Protein AF-A0A2N3AV73-F1 (afdb_monomer)

Solvent-accessible surface area (backbone atoms only — not comparable to full-atom values): 4488 Å² total; per-residue (Å²): 132,85,79,88,66,80,47,74,66,53,54,49,50,18,52,50,44,33,56,74,75,31,60,67,59,44,56,56,42,66,76,44,57,73,89,54,32,57,61,51,25,47,53,49,38,51,53,49,53,53,48,51,56,59,62,70,58,51,58,64,60,57,47,51,52,51,53,50,56,53,49,49,72,74,65,72,128

Secondary structure (DSSP, 8-state):
----PPPHHHHHHHHHHHHHH-HHHHHHHTTS-HHHHHHHHHHHHHHHHHHHHHHHT-HHHHHHHHHHHHHHHHH--

Mean predicted aligned error: 11.32 Å

Radius of gyration: 20.15 Å; Cα contacts (8 Å, |Δi|>4): 27; chains: 1; bounding box: 36×23×67 Å

Structure (mmCIF, N/CA/C/O backbone):
data_AF-A0A2N3AV73-F1
#
_entry.id   AF-A0A2N3AV73-F1
#
loop_
_atom_site.group_PDB
_atom_site.id
_atom_site.type_symbol
_atom_site.label_atom_id
_atom_site.label_alt_id
_atom_site.label_comp_id
_atom_site.label_asym_id
_atom_site.label_entity_id
_atom_site.label_seq_id
_atom_site.pdbx_PDB_ins_code
_atom_site.Cartn_x
_atom_site.Cartn_y
_atom_site.Cartn_z
_atom_site.occupancy
_atom_site.B_iso_or_equiv
_atom_site.auth_seq_id
_atom_site.auth_comp_id
_atom_site.auth_asym_id
_atom_site.auth_atom_id
_atom_site.pdbx_PDB_model_num
ATOM 1 N N . MET A 1 1 ? -10.162 8.663 -26.734 1.00 40.97 1 MET A N 1
ATOM 2 C CA . MET A 1 1 ? -10.524 8.239 -25.367 1.00 40.97 1 MET A CA 1
ATOM 3 C C . MET A 1 1 ? -9.228 8.280 -24.575 1.00 40.97 1 MET A C 1
ATOM 5 O O . MET A 1 1 ? -8.406 7.401 -24.762 1.00 40.97 1 MET A O 1
ATOM 9 N N . SER A 1 2 ? -8.946 9.388 -23.883 1.00 47.00 2 SER A N 1
ATOM 10 C CA . SER A 1 2 ? -7.673 9.553 -23.168 1.00 47.00 2 SER A CA 1
ATOM 11 C C . SER A 1 2 ? -7.691 8.618 -21.964 1.00 47.00 2 SER A C 1
ATOM 13 O O . SER A 1 2 ? -8.512 8.809 -21.070 1.00 47.00 2 SER A O 1
ATOM 15 N N . GLU A 1 3 ? -6.860 7.580 -21.969 1.00 55.69 3 GLU A N 1
ATOM 16 C CA . GLU A 1 3 ? -6.687 6.704 -20.811 1.00 55.69 3 GLU A CA 1
ATOM 17 C C . GLU A 1 3 ? -6.185 7.545 -19.628 1.00 55.69 3 GLU A C 1
ATOM 19 O O . GLU A 1 3 ? -5.147 8.205 -19.721 1.00 55.69 3 GLU A O 1
ATOM 24 N N . LEU A 1 4 ? -6.937 7.558 -18.523 1.00 64.19 4 LEU A N 1
ATOM 25 C CA . LEU A 1 4 ? -6.452 8.062 -17.238 1.00 64.19 4 LEU A CA 1
ATOM 26 C C . LEU A 1 4 ? -5.412 7.063 -16.713 1.00 64.19 4 LEU A C 1
ATOM 28 O O . LEU A 1 4 ? -5.724 6.162 -15.9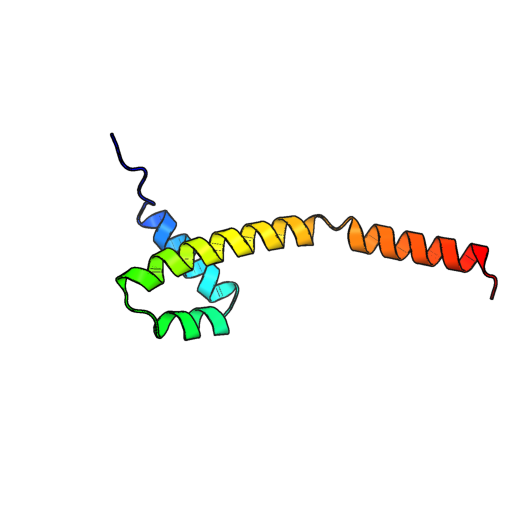36 1.00 64.19 4 LEU A O 1
ATOM 32 N N . HIS A 1 5 ? -4.176 7.187 -17.178 1.00 70.12 5 HIS A N 1
ATOM 33 C CA . HIS A 1 5 ? -3.053 6.468 -16.596 1.00 70.12 5 HIS A CA 1
ATOM 34 C C . HIS A 1 5 ? -2.504 7.243 -15.400 1.00 70.12 5 HIS A C 1
ATOM 36 O O . HIS A 1 5 ? -2.348 8.463 -15.461 1.00 70.12 5 HIS A O 1
ATOM 42 N N . ALA A 1 6 ? -2.210 6.521 -14.317 1.00 76.88 6 ALA A N 1
ATOM 43 C CA . ALA A 1 6 ? -1.539 7.082 -13.151 1.00 76.88 6 ALA A CA 1
ATOM 44 C C . ALA A 1 6 ? -0.207 7.715 -13.579 1.00 76.88 6 ALA A C 1
ATOM 46 O O . ALA A 1 6 ? 0.565 7.094 -14.316 1.00 76.88 6 ALA A O 1
ATOM 47 N N . SER A 1 7 ? 0.056 8.940 -13.124 1.00 87.31 7 SER A N 1
ATOM 48 C CA . SER A 1 7 ? 1.308 9.625 -13.433 1.00 87.31 7 SER A CA 1
ATOM 49 C C . SER A 1 7 ? 2.496 8.909 -12.783 1.00 87.31 7 SER A C 1
ATOM 51 O O . SER A 1 7 ? 2.345 8.122 -11.843 1.00 87.31 7 SER A O 1
ATOM 53 N N . ASP A 1 8 ? 3.713 9.204 -13.236 1.00 86.44 8 ASP A N 1
ATOM 54 C CA . ASP A 1 8 ? 4.918 8.665 -12.594 1.00 86.44 8 ASP A CA 1
ATOM 55 C C . ASP A 1 8 ? 5.039 9.099 -11.127 1.00 86.44 8 ASP A C 1
ATOM 57 O O . ASP A 1 8 ? 5.529 8.334 -10.292 1.00 86.44 8 ASP A O 1
ATOM 61 N N . ALA A 1 9 ? 4.524 10.286 -10.791 1.00 87.25 9 ALA A N 1
ATOM 62 C CA . ALA A 1 9 ? 4.433 10.752 -9.413 1.00 87.25 9 ALA A CA 1
ATOM 63 C C . ALA A 1 9 ? 3.478 9.877 -8.582 1.00 87.25 9 ALA A C 1
ATOM 65 O O . ALA A 1 9 ? 3.829 9.482 -7.469 1.00 87.25 9 ALA A O 1
ATOM 66 N N . ASP A 1 10 ? 2.324 9.493 -9.137 1.00 85.50 10 ASP A N 1
ATOM 67 C CA . ASP A 1 10 ?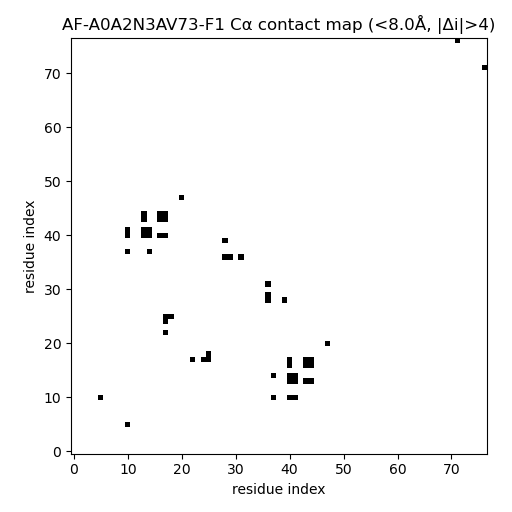 1.359 8.613 -8.462 1.00 85.50 10 ASP A CA 1
ATOM 68 C C . ASP A 1 10 ? 1.940 7.210 -8.238 1.00 85.50 10 ASP A C 1
ATOM 70 O O . ASP A 1 10 ? 1.807 6.627 -7.158 1.00 85.50 10 ASP A O 1
ATOM 74 N N . ARG A 1 11 ? 2.653 6.672 -9.236 1.00 86.69 11 ARG A N 1
ATOM 75 C CA . ARG A 1 11 ? 3.340 5.371 -9.140 1.00 86.69 11 ARG A CA 1
ATOM 76 C C . ARG A 1 11 ? 4.436 5.399 -8.075 1.00 86.69 11 ARG A C 1
ATOM 78 O O . ARG A 1 11 ? 4.550 4.459 -7.281 1.00 86.69 11 ARG A O 1
ATOM 85 N N . ALA A 1 12 ? 5.212 6.482 -8.015 1.00 88.75 12 ALA A N 1
ATOM 86 C CA . ALA A 1 12 ? 6.225 6.685 -6.984 1.00 88.75 12 ALA A CA 1
ATOM 87 C C . ALA A 1 12 ? 5.597 6.789 -5.585 1.00 88.75 12 ALA A C 1
ATOM 89 O O . ALA A 1 12 ? 6.062 6.122 -4.660 1.00 88.75 12 ALA A O 1
ATOM 90 N N . ALA A 1 13 ? 4.500 7.536 -5.440 1.00 88.25 13 ALA A N 1
ATOM 91 C CA . ALA A 1 13 ? 3.770 7.649 -4.181 1.00 88.25 13 ALA A CA 1
ATOM 92 C C . ALA A 1 13 ? 3.253 6.283 -3.697 1.00 88.25 13 ALA A C 1
ATOM 94 O O . ALA A 1 13 ? 3.481 5.912 -2.545 1.00 88.25 13 ALA A O 1
ATOM 95 N N . CYS A 1 14 ? 2.655 5.478 -4.584 1.00 88.06 14 CYS A N 1
ATOM 96 C CA . CYS A 1 14 ? 2.203 4.120 -4.254 1.00 88.06 14 CYS A CA 1
ATOM 97 C C . CYS A 1 14 ? 3.365 3.214 -3.810 1.00 88.06 14 CYS A C 1
ATOM 99 O O . CYS A 1 14 ? 3.234 2.410 -2.883 1.00 88.06 14 CYS A O 1
ATOM 101 N N . ARG A 1 15 ? 4.530 3.357 -4.453 1.00 87.75 15 ARG A N 1
ATOM 102 C CA . ARG A 1 15 ? 5.743 2.606 -4.110 1.00 87.75 15 ARG A CA 1
ATOM 103 C C . ARG A 1 15 ? 6.301 2.982 -2.738 1.00 87.75 15 ARG A C 1
ATOM 105 O O . ARG A 1 15 ? 6.799 2.104 -2.034 1.00 87.75 15 ARG A O 1
ATOM 112 N N . GLU A 1 16 ? 6.245 4.253 -2.357 1.00 89.44 16 GLU A N 1
ATOM 113 C CA . GLU A 1 16 ? 6.656 4.682 -1.018 1.00 89.44 16 GLU A CA 1
ATOM 114 C C . GLU A 1 16 ? 5.633 4.272 0.046 1.00 89.44 16 GLU A C 1
ATOM 116 O O . GLU A 1 16 ? 6.026 3.768 1.101 1.00 89.44 16 GLU A O 1
ATOM 121 N N . ALA A 1 17 ? 4.335 4.355 -0.261 1.00 87.94 17 ALA A N 1
ATOM 122 C CA . ALA A 1 17 ? 3.266 3.937 0.645 1.00 87.94 17 ALA A CA 1
ATOM 123 C C . ALA A 1 17 ? 3.441 2.484 1.116 1.00 87.94 17 ALA A C 1
ATOM 125 O O . ALA A 1 17 ? 3.351 2.203 2.310 1.00 87.94 17 ALA A O 1
ATOM 126 N N . ILE A 1 18 ? 3.775 1.557 0.212 1.00 88.88 18 ILE A N 1
ATOM 127 C CA . ILE A 1 18 ? 3.983 0.147 0.576 1.00 88.88 18 ILE A CA 1
ATOM 128 C C . ILE A 1 18 ? 5.275 -0.115 1.351 1.00 88.88 18 ILE A C 1
ATOM 130 O O . ILE A 1 18 ? 5.295 -0.964 2.243 1.00 88.88 18 ILE A O 1
ATOM 134 N N . LYS A 1 19 ? 6.351 0.626 1.060 1.00 87.94 19 LYS A N 1
ATOM 135 C CA . LYS A 1 19 ? 7.621 0.506 1.792 1.00 87.94 19 LYS A CA 1
ATOM 136 C C . LYS A 1 19 ? 7.463 0.891 3.259 1.00 87.94 19 LYS A C 1
ATOM 138 O O . LYS A 1 19 ? 8.065 0.247 4.120 1.00 87.94 19 LYS A O 1
ATOM 143 N N . VAL A 1 20 ? 6.683 1.940 3.521 1.00 86.81 20 VAL A N 1
ATOM 144 C CA . VAL A 1 20 ? 6.434 2.458 4.870 1.00 86.81 20 VAL A CA 1
ATOM 145 C C . VAL A 1 20 ? 5.340 1.653 5.571 1.00 86.81 20 VAL A C 1
ATOM 147 O O . VAL A 1 20 ? 5.516 1.273 6.726 1.00 86.81 20 VAL A O 1
ATOM 150 N N . GLY A 1 21 ? 4.246 1.342 4.871 1.00 83.00 21 GLY A N 1
ATOM 151 C CA . GLY A 1 21 ? 3.072 0.694 5.454 1.00 83.00 21 GLY A CA 1
ATOM 152 C C . GLY A 1 21 ? 3.240 -0.800 5.747 1.00 83.00 21 GLY A C 1
ATOM 153 O O . GLY A 1 21 ? 2.628 -1.306 6.686 1.00 83.00 21 GLY A O 1
ATOM 154 N N . SER A 1 22 ? 4.054 -1.540 4.977 1.00 87.00 22 SER A N 1
ATOM 155 C CA . SER A 1 22 ? 4.286 -2.967 5.243 1.00 87.00 22 SER A CA 1
ATOM 156 C C . SER A 1 22 ? 5.561 -3.507 4.592 1.00 87.00 22 SER A C 1
ATOM 158 O O . SER A 1 22 ? 5.587 -3.894 3.421 1.00 87.00 22 SER A O 1
ATOM 160 N N . LYS A 1 23 ? 6.621 -3.649 5.398 1.00 86.75 23 LYS A N 1
ATOM 161 C CA . LYS A 1 23 ? 7.908 -4.231 4.969 1.00 86.75 23 LYS A CA 1
ATOM 162 C C . LYS A 1 23 ? 7.758 -5.659 4.426 1.00 86.75 23 LYS A C 1
ATOM 164 O O . LYS A 1 23 ? 8.413 -6.004 3.444 1.00 86.75 23 LYS A O 1
ATOM 169 N N . SER A 1 24 ? 6.885 -6.469 5.029 1.00 87.12 24 SER A N 1
ATOM 170 C CA . SER A 1 24 ? 6.629 -7.851 4.601 1.00 87.12 24 SER A CA 1
ATOM 171 C C . SER A 1 24 ? 5.928 -7.907 3.245 1.00 87.12 24 SER A C 1
ATOM 173 O O . SER A 1 24 ? 6.340 -8.669 2.373 1.00 87.12 24 SER A O 1
ATOM 175 N N . PHE A 1 25 ? 4.914 -7.064 3.026 1.00 85.88 25 PHE A N 1
ATOM 176 C CA . PHE A 1 25 ? 4.209 -7.020 1.746 1.00 85.88 25 PHE A CA 1
ATOM 177 C C . PHE A 1 25 ? 5.099 -6.428 0.646 1.00 85.88 25 PHE A C 1
ATOM 179 O O . PHE A 1 25 ? 5.137 -6.944 -0.471 1.00 85.88 25 PHE A O 1
ATOM 186 N N . PHE A 1 26 ? 5.903 -5.411 0.974 1.00 87.62 26 PHE A N 1
ATOM 187 C CA . PHE A 1 26 ? 6.915 -4.890 0.062 1.00 87.62 26 PHE A CA 1
ATOM 188 C C . PHE A 1 26 ? 7.932 -5.971 -0.329 1.00 87.62 26 PHE A C 1
ATOM 190 O O . PHE A 1 26 ? 8.231 -6.127 -1.511 1.00 87.62 26 PHE A O 1
ATOM 197 N N . ALA A 1 27 ? 8.424 -6.773 0.617 1.00 89.44 27 ALA A N 1
ATOM 198 C CA . ALA A 1 27 ? 9.319 -7.885 0.309 1.00 89.44 27 ALA A CA 1
ATOM 199 C C . ALA A 1 27 ? 8.646 -8.943 -0.585 1.00 89.44 27 ALA A C 1
ATOM 201 O O . ALA A 1 27 ? 9.221 -9.326 -1.604 1.00 89.44 27 ALA A O 1
ATOM 202 N N . ALA A 1 28 ? 7.413 -9.348 -0.267 1.00 89.31 28 ALA A N 1
ATOM 203 C CA . ALA A 1 28 ? 6.649 -10.316 -1.055 1.00 89.31 28 ALA A CA 1
ATOM 204 C C . ALA A 1 28 ? 6.381 -9.821 -2.487 1.00 89.31 28 ALA A C 1
ATOM 206 O O . ALA A 1 28 ? 6.521 -10.573 -3.450 1.00 89.31 28 ALA A O 1
ATOM 207 N N . SER A 1 29 ? 6.096 -8.528 -2.657 1.00 86.44 29 SER A N 1
ATOM 208 C CA . SER A 1 29 ? 5.869 -7.921 -3.974 1.00 86.44 29 SER A CA 1
ATOM 209 C C . SER A 1 29 ? 7.084 -8.024 -4.912 1.00 86.44 29 SER A C 1
ATOM 211 O O . SER A 1 29 ? 6.937 -8.018 -6.136 1.00 86.44 29 SER A O 1
ATOM 213 N N . ARG A 1 30 ? 8.303 -8.163 -4.366 1.00 87.81 30 ARG A N 1
ATOM 214 C CA . ARG A 1 30 ? 9.528 -8.329 -5.167 1.00 87.81 30 ARG A CA 1
ATOM 215 C C . ARG A 1 30 ? 9.578 -9.675 -5.885 1.00 87.81 30 ARG A C 1
ATOM 217 O O . ARG A 1 30 ? 10.277 -9.765 -6.890 1.00 87.81 30 ARG A O 1
ATOM 224 N N . LEU A 1 31 ? 8.821 -10.670 -5.419 1.00 91.44 31 LEU A N 1
ATOM 225 C CA . LEU A 1 31 ? 8.662 -11.961 -6.093 1.00 91.44 31 LEU A CA 1
ATOM 226 C C . LEU A 1 31 ? 7.776 -11.854 -7.344 1.00 91.44 31 LEU A C 1
ATOM 228 O O . LEU A 1 31 ? 7.854 -12.703 -8.228 1.00 91.44 31 LEU A O 1
ATOM 232 N N . LEU A 1 32 ? 6.957 -10.802 -7.454 1.00 88.19 32 LEU A N 1
ATOM 233 C CA . LEU A 1 32 ? 6.104 -10.585 -8.619 1.00 88.19 32 LEU A CA 1
ATOM 234 C C . LEU A 1 32 ? 6.919 -10.067 -9.816 1.00 88.19 32 LEU A C 1
ATOM 236 O O . LEU A 1 32 ? 7.835 -9.254 -9.629 1.00 88.19 32 LEU A O 1
ATOM 240 N N . PRO A 1 33 ? 6.558 -10.446 -11.057 1.00 90.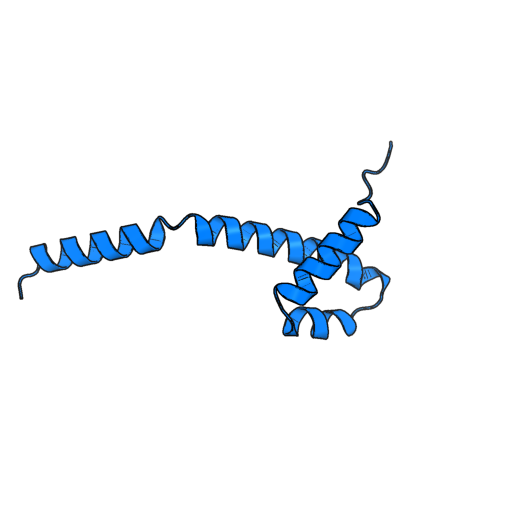00 33 PRO A N 1
ATOM 241 C CA . PRO A 1 33 ? 7.099 -9.829 -12.264 1.00 90.00 33 PRO A CA 1
ATOM 242 C C . PRO A 1 33 ? 6.854 -8.314 -12.283 1.00 90.00 33 PRO A C 1
ATOM 244 O O . PRO A 1 33 ? 5.815 -7.845 -11.817 1.00 90.00 33 PRO A O 1
ATOM 247 N N . ALA A 1 34 ? 7.774 -7.547 -12.878 1.00 85.19 34 ALA A N 1
ATOM 248 C CA . ALA A 1 34 ? 7.728 -6.079 -12.878 1.00 85.19 34 ALA A CA 1
ATOM 249 C C . ALA A 1 34 ? 6.379 -5.505 -13.356 1.00 85.19 34 ALA A C 1
ATOM 251 O O . ALA A 1 34 ? 5.857 -4.586 -12.733 1.00 85.19 34 ALA A O 1
ATOM 252 N N . ARG A 1 35 ? 5.774 -6.123 -14.382 1.00 87.25 35 ARG A N 1
ATOM 253 C CA . ARG A 1 35 ? 4.467 -5.731 -14.942 1.00 87.25 35 ARG A CA 1
ATOM 254 C C . ARG A 1 35 ? 3.294 -5.815 -13.954 1.00 87.25 35 ARG A C 1
ATOM 256 O O . ARG A 1 35 ? 2.301 -5.132 -14.141 1.00 87.25 35 ARG A O 1
ATOM 263 N N . VAL A 1 36 ? 3.386 -6.675 -12.937 1.00 87.50 36 VAL A N 1
ATOM 264 C CA . VAL A 1 36 ? 2.322 -6.889 -11.932 1.00 87.50 36 VAL A CA 1
ATOM 265 C C . VAL A 1 36 ? 2.642 -6.157 -10.631 1.00 87.50 36 VAL A C 1
ATOM 267 O O . VAL A 1 36 ? 1.747 -5.747 -9.897 1.00 87.50 36 VAL A O 1
ATOM 270 N N . ARG A 1 37 ? 3.933 -5.968 -10.350 1.00 90.31 37 ARG A N 1
ATOM 271 C CA . ARG A 1 37 ? 4.417 -5.364 -9.111 1.00 90.31 37 ARG A CA 1
ATOM 272 C C . ARG A 1 37 ? 3.913 -3.938 -8.903 1.00 90.31 37 ARG A C 1
ATOM 274 O O . ARG A 1 37 ? 3.550 -3.592 -7.788 1.00 90.31 37 ARG A O 1
ATOM 281 N N . GLU A 1 38 ? 3.880 -3.119 -9.946 1.00 86.44 38 GLU A N 1
ATOM 282 C CA . GLU A 1 38 ? 3.389 -1.747 -9.804 1.00 86.44 38 GLU A CA 1
ATOM 283 C C . GLU A 1 38 ? 1.878 -1.625 -9.604 1.00 86.44 38 GLU A C 1
ATOM 285 O O . GLU A 1 38 ? 1.484 -0.933 -8.665 1.00 86.44 38 GLU A O 1
ATOM 290 N N . PRO A 1 39 ? 1.023 -2.317 -10.381 1.00 87.88 39 PRO A N 1
ATOM 291 C CA . PRO A 1 39 ? -0.400 -2.384 -10.060 1.00 87.88 39 PRO A CA 1
ATOM 292 C C . PRO A 1 39 ? -0.663 -2.880 -8.631 1.00 87.88 39 PRO A C 1
ATOM 294 O O . PRO A 1 39 ? -1.554 -2.373 -7.953 1.00 87.88 39 PRO A O 1
ATOM 297 N N . ALA A 1 40 ? 0.149 -3.819 -8.130 1.00 88.25 40 ALA A N 1
ATOM 298 C CA . ALA A 1 40 ? 0.043 -4.293 -6.752 1.00 88.25 40 ALA A CA 1
ATOM 299 C C . ALA A 1 40 ? 0.348 -3.198 -5.710 1.00 88.25 40 ALA A C 1
ATOM 301 O O . ALA A 1 40 ? -0.260 -3.195 -4.641 1.00 88.25 40 ALA A O 1
ATOM 302 N N . TYR A 1 41 ? 1.246 -2.250 -6.006 1.00 90.81 41 TYR A N 1
ATOM 303 C CA . TYR A 1 41 ? 1.502 -1.101 -5.129 1.00 90.81 41 TYR A CA 1
ATOM 304 C C . TYR A 1 41 ? 0.314 -0.149 -5.067 1.00 90.81 41 TYR A C 1
ATOM 306 O O . TYR A 1 41 ? -0.025 0.322 -3.985 1.00 90.81 41 TYR A O 1
ATOM 314 N N . ALA A 1 42 ? -0.331 0.110 -6.205 1.00 88.62 42 ALA A N 1
ATOM 315 C CA . ALA A 1 42 ? -1.523 0.950 -6.256 1.00 88.62 42 ALA A CA 1
ATOM 316 C C . ALA A 1 42 ? -2.683 0.327 -5.464 1.00 88.62 42 ALA A C 1
ATOM 318 O O . ALA A 1 42 ? -3.316 1.006 -4.656 1.00 88.62 42 ALA A O 1
ATOM 319 N N . LEU A 1 43 ? -2.905 -0.984 -5.623 1.00 89.44 43 LEU A N 1
ATOM 320 C CA . LEU A 1 43 ? -3.903 -1.716 -4.841 1.00 89.44 43 LEU A CA 1
ATOM 321 C C . LEU A 1 43 ? -3.602 -1.650 -3.339 1.00 89.44 43 LEU A C 1
ATOM 323 O O . LEU A 1 43 ? -4.496 -1.376 -2.543 1.00 89.44 43 LEU A O 1
ATOM 327 N N . TYR A 1 44 ? -2.339 -1.855 -2.954 1.00 91.81 44 TYR A N 1
ATOM 328 C CA . TYR A 1 44 ? -1.920 -1.730 -1.561 1.00 91.81 44 TYR A CA 1
ATOM 329 C C . TYR A 1 44 ? -2.195 -0.324 -1.007 1.00 91.81 44 TYR A C 1
ATOM 331 O O . TYR A 1 44 ? -2.762 -0.198 0.076 1.00 91.81 44 TYR A O 1
ATOM 339 N N . ALA A 1 45 ? -1.819 0.726 -1.745 1.00 89.44 45 ALA A N 1
ATOM 340 C CA . ALA A 1 45 ? -2.019 2.111 -1.327 1.00 89.44 45 ALA A CA 1
ATOM 341 C C . ALA A 1 45 ? -3.508 2.441 -1.132 1.00 89.44 45 ALA A C 1
ATOM 343 O O . ALA A 1 45 ? -3.869 3.077 -0.143 1.00 89.44 45 ALA A O 1
ATOM 344 N N . PHE A 1 46 ? -4.376 1.948 -2.020 1.00 89.44 46 PHE A N 1
ATOM 345 C CA . PHE A 1 46 ? -5.825 2.081 -1.883 1.00 89.44 46 PHE A CA 1
ATOM 346 C C . PHE A 1 46 ? -6.356 1.384 -0.624 1.00 89.44 46 PHE A C 1
ATOM 348 O O . PHE A 1 46 ? -7.052 2.008 0.175 1.00 89.44 46 PHE A O 1
ATOM 355 N N . CYS A 1 47 ? -6.006 0.110 -0.423 1.00 89.69 47 CYS A N 1
ATOM 356 C CA . CYS A 1 47 ? -6.438 -0.635 0.760 1.00 89.69 47 CYS A CA 1
ATOM 357 C C . CYS A 1 47 ? -5.961 0.040 2.048 1.00 89.69 47 CYS A C 1
ATOM 359 O O . CYS A 1 47 ? -6.734 0.170 2.988 1.00 89.69 47 CYS A O 1
ATOM 361 N N . ARG A 1 48 ? -4.718 0.536 2.072 1.00 88.12 48 ARG A N 1
ATOM 362 C CA . ARG A 1 48 ? -4.165 1.224 3.239 1.00 88.12 48 ARG A CA 1
ATOM 363 C C . ARG A 1 48 ? -4.914 2.516 3.557 1.00 88.12 48 ARG A C 1
ATOM 365 O O . ARG A 1 48 ? -5.222 2.755 4.716 1.00 88.12 48 ARG A O 1
ATOM 372 N N . LEU A 1 49 ? -5.239 3.310 2.537 1.00 87.19 49 LEU A N 1
ATOM 373 C CA . LEU A 1 49 ? -6.037 4.523 2.703 1.00 87.19 49 LEU A CA 1
ATOM 374 C C . LEU A 1 49 ? -7.434 4.208 3.260 1.00 87.19 49 LEU A C 1
ATOM 376 O O . LEU A 1 49 ? -7.925 4.927 4.127 1.00 87.19 49 LEU A O 1
ATOM 380 N N . ALA A 1 50 ? -8.064 3.137 2.771 1.00 86.81 50 ALA A N 1
ATOM 381 C CA . ALA A 1 50 ? -9.364 2.690 3.258 1.00 86.81 50 ALA A CA 1
ATOM 382 C C . ALA A 1 50 ? -9.295 2.213 4.719 1.00 86.81 50 ALA A C 1
ATOM 384 O O . ALA A 1 50 ? -10.124 2.628 5.528 1.00 86.81 50 ALA A O 1
ATOM 385 N N . ASP A 1 51 ? -8.294 1.400 5.065 1.00 85.62 51 ASP A N 1
ATOM 386 C CA . ASP A 1 51 ? -8.066 0.927 6.433 1.00 85.62 51 ASP A CA 1
ATOM 387 C C . ASP A 1 51 ? -7.804 2.099 7.380 1.00 85.62 51 ASP A C 1
ATOM 389 O O . ASP A 1 51 ? -8.463 2.202 8.407 1.00 85.62 51 ASP A O 1
ATOM 393 N N . ASP A 1 52 ? -6.921 3.033 7.011 1.00 86.25 52 ASP A N 1
ATOM 394 C CA . ASP A 1 52 ? -6.625 4.215 7.823 1.00 86.25 52 ASP A CA 1
ATOM 395 C C . ASP A 1 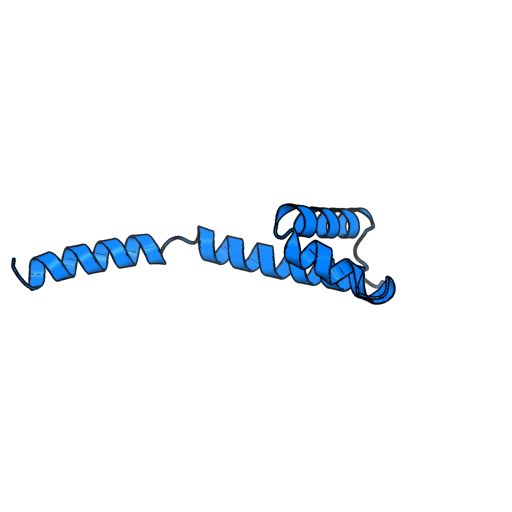52 ? -7.889 5.076 8.017 1.00 86.25 52 ASP A C 1
ATOM 397 O O . ASP A 1 52 ? -8.147 5.549 9.122 1.00 86.25 52 ASP A O 1
ATOM 401 N N . ALA A 1 53 ? -8.729 5.242 6.987 1.00 83.75 53 ALA A N 1
ATOM 402 C CA . ALA A 1 53 ? -10.002 5.956 7.113 1.00 83.75 53 ALA A CA 1
ATOM 403 C C . ALA A 1 53 ? -10.976 5.257 8.080 1.00 83.75 53 ALA A C 1
ATOM 405 O O . ALA A 1 53 ? -11.674 5.924 8.847 1.00 83.75 53 ALA A O 1
ATOM 406 N N . VAL A 1 54 ? -11.015 3.922 8.078 1.00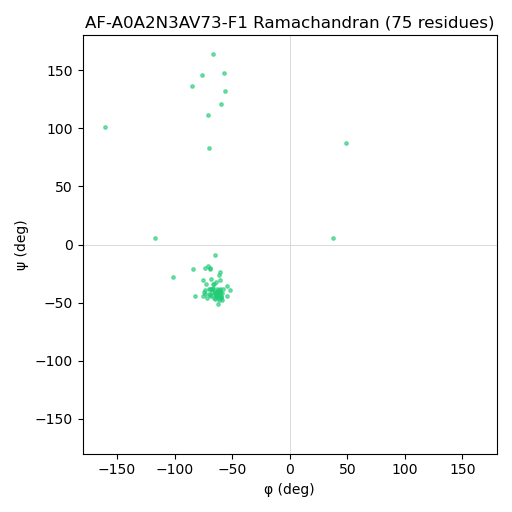 83.12 54 VAL A N 1
ATOM 407 C CA . VAL A 1 54 ? -11.851 3.127 8.990 1.00 83.12 54 VAL A CA 1
ATOM 408 C C . VAL A 1 54 ? -11.276 3.114 10.410 1.00 83.12 54 VAL A C 1
ATOM 410 O O . VAL A 1 54 ? -12.034 3.277 11.367 1.00 83.12 54 VAL A O 1
ATOM 413 N N . ASP A 1 55 ? -9.964 2.992 10.576 1.00 81.06 55 ASP A N 1
ATOM 414 C CA . ASP A 1 55 ? -9.286 2.955 11.875 1.00 81.06 55 ASP A CA 1
ATOM 415 C C . ASP A 1 55 ? -9.322 4.323 12.573 1.00 81.06 55 ASP A C 1
ATOM 417 O O . ASP A 1 55 ? -9.634 4.417 13.766 1.00 81.06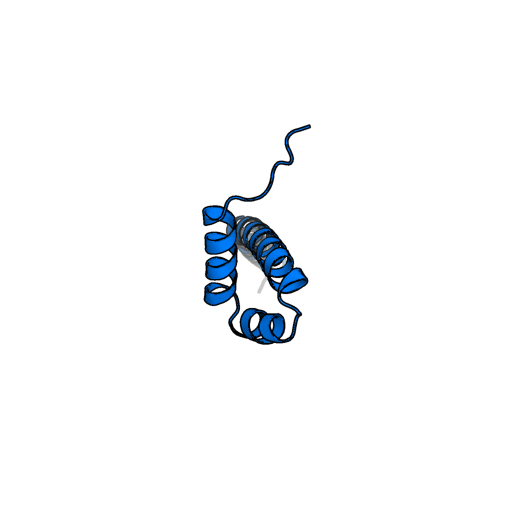 55 ASP A O 1
ATOM 421 N N . LEU A 1 56 ? -9.083 5.407 11.827 1.00 72.00 56 LEU A N 1
ATOM 422 C CA . LEU A 1 56 ? -9.182 6.780 12.329 1.00 72.00 56 LEU A CA 1
ATOM 423 C C . LEU A 1 56 ? -10.623 7.195 12.618 1.00 72.00 56 LEU A C 1
ATOM 425 O O . LEU A 1 56 ? -10.839 8.104 13.419 1.00 72.00 56 LEU A O 1
ATOM 429 N N . SER A 1 57 ? -11.616 6.516 12.034 1.00 63.78 57 SER A N 1
ATOM 430 C CA . SER A 1 57 ? -13.019 6.825 12.303 1.00 63.78 57 SER A CA 1
ATOM 431 C C . SER A 1 57 ? -13.444 6.560 13.751 1.00 63.78 57 SER A C 1
ATOM 433 O O . SER A 1 57 ? -14.543 6.985 14.082 1.00 63.78 57 SER A O 1
ATOM 435 N N . GLN A 1 58 ? -12.604 5.916 14.594 1.00 57.03 58 GLN A N 1
ATOM 436 C CA . GLN A 1 58 ? -12.580 5.834 16.079 1.00 57.03 58 GLN A CA 1
ATOM 437 C C . GLN A 1 58 ? -13.905 5.760 16.878 1.00 57.03 58 GLN A C 1
ATOM 439 O O . GLN A 1 58 ? -13.895 5.679 18.108 1.00 57.03 58 GLN A O 1
ATOM 444 N N . GLY A 1 59 ? -15.061 5.649 16.236 1.00 57.03 59 GLY A N 1
ATOM 445 C CA . GLY A 1 59 ? -16.355 5.504 16.881 1.00 57.03 59 GLY A CA 1
ATOM 446 C C . GLY A 1 59 ? -16.506 4.131 17.522 1.00 57.03 59 GLY A C 1
ATOM 447 O O . GLY A 1 59 ? -17.319 3.972 18.421 1.00 57.03 59 GLY A O 1
ATOM 448 N N . LYS A 1 60 ? -15.695 3.138 17.129 1.00 57.88 60 LYS A N 1
ATOM 449 C CA . LYS A 1 60 ? -15.742 1.790 17.710 1.00 57.88 60 LYS A CA 1
ATOM 450 C C . LYS A 1 60 ? -15.118 1.708 19.099 1.00 57.88 60 LYS A C 1
ATOM 452 O O . LYS A 1 60 ? -15.724 1.097 19.970 1.00 57.88 60 LYS A O 1
ATOM 457 N N . GLN A 1 61 ? -13.951 2.308 19.347 1.00 60.16 61 GLN A N 1
ATOM 458 C CA . GLN A 1 61 ? -13.339 2.221 20.680 1.00 60.16 61 GLN A CA 1
ATOM 459 C C . GLN A 1 61 ? -14.068 3.096 21.702 1.00 60.16 61 GLN A C 1
ATOM 461 O O . GLN A 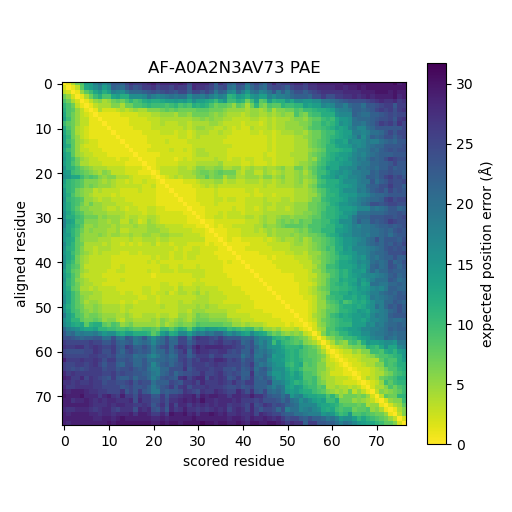1 61 ? -14.373 2.612 22.790 1.00 60.16 61 GLN A O 1
ATOM 466 N N . ALA A 1 62 ? -14.443 4.326 21.338 1.00 61.81 62 ALA A N 1
ATOM 467 C CA . ALA A 1 62 ? -15.235 5.188 22.214 1.00 61.81 62 ALA A CA 1
ATOM 468 C C . ALA A 1 62 ? -16.624 4.588 22.515 1.00 61.81 62 ALA A C 1
ATOM 470 O O . ALA A 1 62 ? -17.056 4.596 23.669 1.00 61.81 62 ALA A O 1
ATOM 471 N N . ALA A 1 63 ? -17.298 3.991 21.520 1.00 61.81 63 ALA A N 1
ATOM 472 C CA . ALA A 1 63 ? -18.566 3.297 21.750 1.00 61.81 63 ALA A CA 1
ATOM 473 C C . ALA A 1 63 ? -18.399 2.030 22.601 1.00 61.81 63 ALA A C 1
ATOM 475 O O . ALA A 1 63 ? -19.231 1.786 23.465 1.00 61.81 63 ALA A O 1
ATOM 476 N N . LEU A 1 64 ? -17.328 1.244 22.423 1.00 64.50 64 LEU A N 1
ATOM 477 C CA . LEU A 1 64 ? -17.066 0.060 23.253 1.00 64.50 64 LEU A CA 1
ATOM 478 C C . LEU A 1 64 ? -16.726 0.416 24.706 1.00 64.50 64 LEU A C 1
ATOM 480 O O . LEU A 1 64 ? -17.166 -0.288 25.615 1.00 64.50 64 LEU A O 1
ATOM 484 N N . VAL A 1 65 ? -15.974 1.497 24.938 1.00 68.50 65 VAL A N 1
ATOM 485 C CA . VAL A 1 65 ? -15.692 2.011 26.288 1.00 68.50 65 VAL A CA 1
ATOM 486 C C . VAL A 1 65 ? -16.985 2.485 26.945 1.00 68.50 65 VAL A C 1
ATOM 488 O O . VAL A 1 65 ? -17.285 2.058 28.057 1.00 68.50 65 VAL A O 1
ATOM 491 N N . ARG A 1 66 ? -17.807 3.264 26.231 1.00 64.75 66 ARG A N 1
ATOM 492 C CA . ARG A 1 66 ? -19.115 3.710 26.724 1.00 64.75 66 ARG A CA 1
ATOM 493 C C 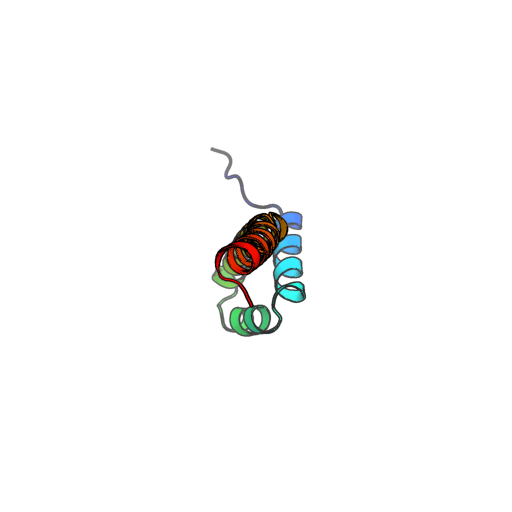. ARG A 1 66 ? -20.051 2.537 27.037 1.00 64.75 66 ARG A C 1
ATOM 495 O O . ARG A 1 66 ? -20.628 2.500 28.118 1.00 64.75 66 ARG A O 1
ATOM 502 N N . LEU A 1 67 ? -20.137 1.540 26.154 1.00 61.34 67 LEU A N 1
ATOM 503 C CA . LEU A 1 67 ? -20.977 0.354 26.357 1.00 61.34 67 LEU A CA 1
ATOM 504 C C . LEU A 1 67 ? -20.495 -0.508 27.539 1.00 61.34 67 LEU A C 1
ATOM 506 O O . LEU A 1 67 ? -21.309 -1.103 28.242 1.00 61.34 67 LEU A O 1
ATOM 510 N N . ARG A 1 68 ? -19.176 -0.584 27.781 1.00 66.50 68 ARG A N 1
ATOM 511 C CA . ARG A 1 68 ? -18.608 -1.250 28.969 1.00 66.50 68 ARG A CA 1
ATOM 512 C C . ARG A 1 68 ? -18.913 -0.487 30.254 1.00 66.50 68 ARG A C 1
ATOM 514 O O . ARG A 1 68 ? -19.295 -1.123 31.232 1.00 66.50 68 ARG A O 1
ATOM 521 N N . SER A 1 69 ? -18.786 0.838 30.250 1.00 64.06 69 SER A N 1
ATOM 522 C CA . SER A 1 69 ? -19.123 1.679 31.403 1.00 64.06 69 SER A CA 1
ATOM 523 C C . SER A 1 69 ? -20.619 1.626 31.739 1.00 64.06 69 SER A C 1
ATOM 525 O O . SER A 1 69 ? -20.972 1.495 32.908 1.00 64.06 69 SER A O 1
ATOM 527 N N . GLU A 1 70 ? -21.499 1.630 30.733 1.00 63.69 70 GLU A N 1
ATOM 528 C CA . GLU A 1 70 ? -22.950 1.488 30.926 1.00 63.69 70 GLU A CA 1
ATOM 529 C C . GLU A 1 70 ? -23.336 0.068 31.397 1.00 63.69 70 GLU A C 1
ATOM 531 O O . GLU A 1 70 ? -24.167 -0.077 32.295 1.00 63.69 70 GLU A O 1
ATOM 536 N N . ARG A 1 71 ? -22.690 -0.996 30.886 1.00 55.41 71 ARG A N 1
ATOM 537 C CA . ARG A 1 71 ? -22.915 -2.373 31.381 1.00 55.41 71 ARG A CA 1
ATOM 538 C C . ARG A 1 71 ? -22.433 -2.593 32.816 1.00 55.41 71 ARG A C 1
ATOM 540 O O . ARG A 1 71 ? -23.071 -3.367 33.522 1.00 55.41 71 ARG A O 1
ATOM 547 N N . GLY A 1 72 ? -21.349 -1.945 33.249 1.00 56.47 72 GLY A N 1
ATOM 548 C CA . GLY A 1 72 ? -20.876 -2.016 34.638 1.00 56.47 72 GLY A CA 1
ATOM 549 C C . GLY A 1 72 ? -21.877 -1.409 35.625 1.00 56.47 72 GLY A C 1
ATOM 550 O O . GLY A 1 72 ? -22.182 -2.017 36.646 1.00 56.47 72 GLY A O 1
ATOM 551 N N . ALA A 1 73 ? -22.477 -0.270 35.270 1.00 57.50 73 ALA A N 1
ATOM 552 C CA . ALA A 1 73 ? -23.505 0.378 36.085 1.00 57.50 73 ALA A CA 1
ATOM 553 C C . ALA A 1 73 ? -24.826 -0.417 36.150 1.00 57.50 73 ALA A C 1
ATOM 555 O O . ALA A 1 73 ? -25.529 -0.354 37.153 1.00 57.50 73 ALA A O 1
ATOM 556 N N . ALA A 1 74 ? -25.156 -1.183 35.103 1.00 57.25 74 ALA A N 1
ATOM 557 C CA . ALA A 1 74 ? -26.375 -1.993 35.049 1.00 57.25 74 ALA A CA 1
ATOM 558 C C . ALA A 1 74 ? -26.260 -3.373 35.733 1.00 57.25 74 ALA A C 1
ATOM 560 O O . ALA A 1 74 ? -27.287 -3.956 36.069 1.00 57.25 74 ALA A O 1
ATOM 561 N N . PHE A 1 75 ? -25.046 -3.907 35.931 1.00 58.38 75 PHE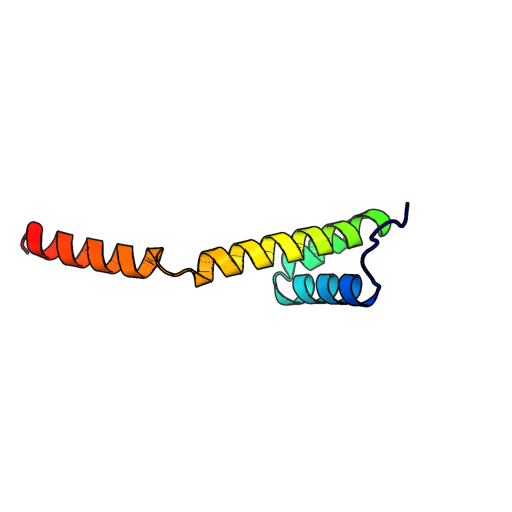 A N 1
ATOM 562 C CA . PHE A 1 75 ? -24.822 -5.259 36.475 1.00 58.38 75 PHE A CA 1
ATOM 563 C C . PHE A 1 75 ? -24.086 -5.325 37.823 1.00 58.38 75 PHE A C 1
ATOM 565 O O . PHE A 1 75 ? -23.834 -6.432 38.282 1.00 58.38 75 PHE A O 1
ATOM 572 N N . GLY A 1 76 ? -23.793 -4.192 38.472 1.00 53.38 76 GLY A N 1
ATOM 573 C CA . GLY A 1 76 ? -23.483 -4.119 39.908 1.00 53.38 76 GLY A CA 1
ATOM 574 C C . GLY A 1 76 ? -22.447 -5.120 40.441 1.00 53.38 76 GLY A C 1
ATOM 575 O O . GLY A 1 76 ? -22.812 -6.158 40.992 1.00 53.38 76 GLY A O 1
ATOM 576 N N . MET A 1 77 ? -21.169 -4.743 40.371 1.00 44.00 77 MET A N 1
ATOM 577 C CA . MET A 1 77 ? -20.169 -5.036 41.407 1.00 44.00 77 MET A CA 1
ATOM 578 C C . MET A 1 77 ? -19.347 -3.779 41.659 1.00 44.00 77 MET A C 1
ATOM 580 O O . MET A 1 77 ? -18.891 -3.184 40.656 1.00 44.00 77 MET A O 1
#

Sequence (77 aa):
MSELHASDADRAACREAIKVGSKSFFAASRLLPARVREPAYALYAFCRLADDAVDLSQGKQAALVRLRSERGAAFGM

pLDDT: mean 77.57, std 14.13, range [40.97, 91.81]

Foldseek 3Di:
DDDPDDDPVRLVVLLVQCVVVDVPVNVVLVPDDPVVSSVVSVVVNVVVVVVCVVVVVPPVVVVVVVVVVVVPVVPDD